Protein AF-A0A7S0CMP5-F1 (afdb_monomer)

Structure (mmCIF, N/CA/C/O backbone):
data_AF-A0A7S0CMP5-F1
#
_entry.id   AF-A0A7S0CMP5-F1
#
loop_
_atom_site.group_PDB
_atom_site.id
_atom_site.type_symbol
_atom_site.label_atom_id
_atom_site.label_alt_id
_atom_site.label_comp_id
_atom_site.label_asym_id
_atom_site.label_entity_id
_atom_site.label_seq_id
_atom_site.pdbx_PDB_ins_code
_atom_site.Cartn_x
_atom_site.Cartn_y
_atom_site.Cartn_z
_atom_site.occupancy
_atom_site.B_iso_or_equiv
_atom_site.auth_seq_id
_atom_site.auth_comp_id
_atom_site.auth_asym_id
_atom_site.auth_atom_id
_atom_site.pdbx_PDB_model_num
ATOM 1 N N . GLU A 1 1 ? 18.657 -13.294 -3.078 1.00 51.44 1 GLU A N 1
ATOM 2 C CA . GLU A 1 1 ? 17.207 -13.566 -3.173 1.00 51.44 1 GLU A CA 1
ATOM 3 C C . GLU A 1 1 ? 17.002 -14.540 -4.324 1.00 51.44 1 GLU A C 1
ATOM 5 O O . GLU A 1 1 ? 17.867 -14.548 -5.199 1.00 51.44 1 GLU A O 1
ATOM 10 N N . PRO A 1 2 ? 15.978 -15.412 -4.309 1.00 57.22 2 PRO A N 1
ATOM 11 C CA . PRO A 1 2 ? 15.644 -16.194 -5.495 1.00 57.22 2 PRO A CA 1
ATOM 12 C C . PRO A 1 2 ? 15.237 -15.247 -6.630 1.00 57.22 2 PRO A C 1
ATOM 14 O O . PRO A 1 2 ? 14.663 -14.190 -6.378 1.00 57.22 2 PRO A O 1
ATOM 17 N N . TYR A 1 3 ? 15.568 -15.608 -7.867 1.00 67.62 3 TYR A N 1
ATOM 18 C CA . TYR A 1 3 ? 15.175 -14.828 -9.036 1.00 67.62 3 TYR A CA 1
ATOM 19 C C . TYR A 1 3 ? 13.647 -14.811 -9.164 1.00 67.62 3 TYR A C 1
ATOM 21 O O . TYR A 1 3 ? 13.012 -15.865 -9.121 1.00 67.62 3 TYR A O 1
ATOM 29 N N . ILE A 1 4 ? 13.074 -13.615 -9.303 1.00 69.69 4 ILE A N 1
ATOM 30 C CA . ILE A 1 4 ? 11.649 -13.411 -9.552 1.00 69.69 4 ILE A CA 1
ATOM 31 C C . ILE A 1 4 ? 11.508 -12.996 -11.015 1.00 69.69 4 ILE A C 1
ATOM 33 O O . ILE A 1 4 ? 11.936 -11.904 -11.393 1.00 69.69 4 ILE A O 1
ATOM 37 N N . ASP A 1 5 ? 10.922 -13.871 -11.829 1.00 7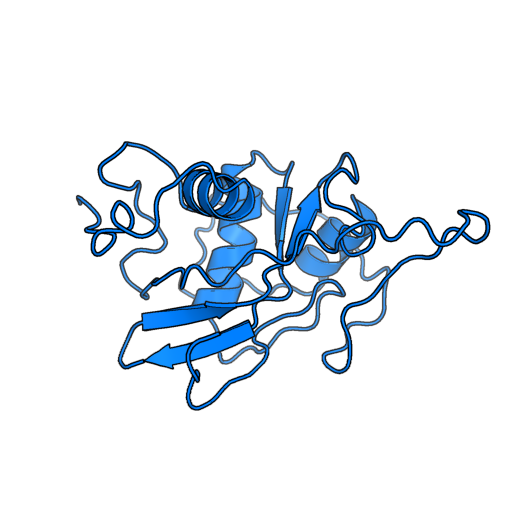1.94 5 ASP A N 1
ATOM 38 C CA . ASP A 1 5 ? 10.629 -13.553 -13.224 1.00 71.94 5 ASP A CA 1
ATOM 39 C C . ASP A 1 5 ? 9.552 -12.457 -13.321 1.00 71.94 5 ASP A C 1
ATOM 41 O O . ASP A 1 5 ? 8.624 -12.390 -12.507 1.00 71.94 5 ASP A O 1
ATOM 45 N N . GLY A 1 6 ? 9.699 -11.561 -14.299 1.00 78.44 6 GLY A N 1
ATOM 46 C CA . GLY A 1 6 ? 8.776 -10.441 -14.504 1.00 78.44 6 GLY A CA 1
ATOM 47 C C . GLY A 1 6 ? 8.720 -9.427 -13.351 1.00 78.44 6 GLY A C 1
ATOM 48 O O . GLY A 1 6 ? 7.661 -8.835 -13.122 1.00 78.44 6 GLY A O 1
ATOM 49 N N . PHE A 1 7 ? 9.827 -9.233 -12.621 1.00 84.06 7 PHE A N 1
ATOM 50 C CA . PHE A 1 7 ? 9.897 -8.285 -11.505 1.00 84.06 7 PHE A CA 1
ATOM 51 C C . PHE A 1 7 ? 9.463 -6.874 -11.924 1.00 84.06 7 PHE A C 1
ATOM 53 O O . PHE A 1 7 ? 10.038 -6.266 -12.829 1.00 84.06 7 PHE A O 1
ATOM 60 N N . ARG A 1 8 ? 8.464 -6.328 -11.231 1.00 88.00 8 ARG A N 1
ATOM 61 C CA . ARG A 1 8 ? 7.929 -4.986 -11.460 1.00 88.00 8 ARG A CA 1
ATOM 62 C C . ARG A 1 8 ? 7.354 -4.387 -10.183 1.00 88.00 8 ARG A C 1
ATOM 64 O O . ARG A 1 8 ? 6.998 -5.095 -9.246 1.00 88.00 8 ARG A O 1
ATOM 71 N N . LYS A 1 9 ? 7.220 -3.064 -10.175 1.00 89.31 9 LYS A N 1
ATOM 72 C CA . LYS A 1 9 ? 6.612 -2.301 -9.084 1.00 89.31 9 LYS A CA 1
ATOM 73 C C . LYS A 1 9 ? 5.126 -2.076 -9.360 1.00 89.31 9 LYS A C 1
ATOM 75 O O . LYS A 1 9 ? 4.767 -1.572 -10.419 1.00 89.31 9 LYS A O 1
ATOM 80 N N . PHE A 1 10 ? 4.273 -2.461 -8.419 1.00 90.81 10 PHE A N 1
ATOM 81 C CA . PHE A 1 10 ? 2.813 -2.372 -8.519 1.00 90.81 10 PHE A CA 1
ATOM 82 C C . PHE A 1 10 ? 2.274 -1.075 -7.912 1.00 90.81 10 PHE A C 1
ATOM 84 O O . PHE A 1 10 ? 1.319 -0.485 -8.411 1.00 90.81 10 PHE A O 1
ATOM 91 N N . ASN A 1 11 ? 2.882 -0.604 -6.829 1.00 93.69 11 ASN A N 1
ATOM 92 C CA . ASN A 1 11 ? 2.650 0.733 -6.299 1.00 93.69 11 ASN A CA 1
ATOM 93 C C . ASN A 1 11 ? 3.908 1.260 -5.610 1.00 93.69 11 ASN A C 1
ATOM 95 O O . ASN A 1 11 ? 4.881 0.524 -5.452 1.00 93.69 11 ASN A O 1
ATOM 99 N N . SER A 1 12 ? 3.915 2.539 -5.240 1.00 93.25 12 SER A N 1
ATOM 100 C CA . SER A 1 12 ? 5.035 3.147 -4.520 1.00 93.25 12 SER A CA 1
ATOM 101 C C . SER A 1 12 ? 4.643 3.712 -3.161 1.00 93.25 12 SER A C 1
ATOM 103 O O . SER A 1 12 ? 3.476 4.023 -2.907 1.00 93.25 12 SER A O 1
ATOM 105 N N . ASN A 1 13 ? 5.637 3.909 -2.297 1.00 90.62 13 ASN A N 1
ATOM 106 C CA . ASN A 1 13 ? 5.461 4.624 -1.032 1.00 90.62 13 ASN A CA 1
ATOM 107 C C . ASN A 1 13 ? 5.186 6.135 -1.200 1.00 90.62 13 ASN A C 1
ATOM 109 O O . ASN A 1 13 ? 4.796 6.794 -0.242 1.00 90.62 13 ASN A O 1
ATOM 113 N N . SER A 1 14 ? 5.325 6.680 -2.415 1.00 91.06 14 SER A N 1
ATOM 114 C CA . SER A 1 14 ? 4.873 8.029 -2.787 1.00 91.06 14 SER A CA 1
ATOM 115 C C . SER A 1 14 ? 3.492 8.050 -3.444 1.00 91.06 14 SER A C 1
ATOM 117 O O . SER A 1 14 ? 3.054 9.105 -3.886 1.00 91.06 14 SER A O 1
ATOM 119 N N . GLY A 1 15 ? 2.776 6.924 -3.506 1.00 92.31 15 GLY A N 1
ATOM 120 C CA . GLY A 1 15 ? 1.406 6.867 -4.025 1.00 92.31 15 GLY A CA 1
ATOM 121 C C . GLY A 1 15 ? 1.293 6.666 -5.538 1.00 92.31 15 GLY A C 1
ATOM 122 O O . GLY A 1 15 ? 0.227 6.917 -6.095 1.00 92.31 15 GLY A O 1
ATOM 123 N N . ALA A 1 16 ? 2.356 6.237 -6.230 1.00 93.94 16 ALA A N 1
ATOM 124 C CA . ALA A 1 16 ? 2.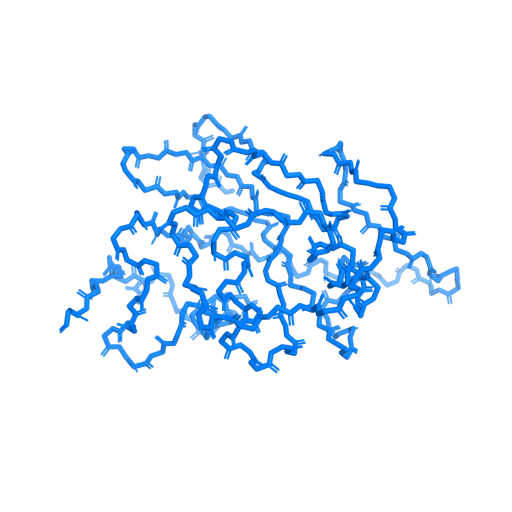233 5.815 -7.627 1.00 93.94 16 ALA A CA 1
ATOM 125 C C . ALA A 1 16 ? 1.461 4.495 -7.691 1.00 93.94 16 ALA A C 1
ATOM 127 O O . ALA A 1 16 ? 1.674 3.618 -6.854 1.00 93.94 16 ALA A O 1
ATOM 128 N N . VAL A 1 17 ? 0.570 4.362 -8.671 1.00 93.88 17 VAL A N 1
ATOM 129 C CA . VAL A 1 17 ? -0.382 3.250 -8.768 1.00 93.88 17 VAL A CA 1
ATOM 130 C C . VAL A 1 17 ? -0.324 2.647 -10.162 1.00 93.88 17 VAL A C 1
ATOM 132 O O . VAL A 1 17 ? -0.510 3.348 -11.155 1.00 93.88 17 VAL A O 1
ATOM 135 N N . ASP A 1 18 ? -0.098 1.338 -10.239 1.00 91.62 18 ASP A N 1
ATOM 136 C CA . ASP A 1 18 ? -0.387 0.562 -11.438 1.00 91.62 18 ASP A CA 1
ATOM 137 C C . ASP A 1 18 ? -1.825 0.047 -11.346 1.00 91.62 18 ASP A C 1
ATOM 139 O O . ASP A 1 18 ? -2.143 -0.843 -10.549 1.00 91.62 18 ASP A O 1
ATOM 143 N N . LEU A 1 19 ? -2.691 0.618 -12.184 1.00 87.56 19 LEU A N 1
ATOM 144 C CA . LEU A 1 19 ? -4.117 0.301 -12.232 1.00 87.56 19 LEU A CA 1
ATOM 145 C C . LEU A 1 19 ? -4.392 -1.136 -12.697 1.00 87.56 19 LEU A C 1
ATOM 147 O O . LEU A 1 19 ? -5.464 -1.669 -12.420 1.00 87.56 19 LEU A O 1
ATOM 151 N N . THR A 1 20 ? -3.434 -1.787 -13.365 1.00 87.69 20 THR A N 1
ATOM 152 C CA . THR A 1 20 ? -3.568 -3.189 -13.787 1.00 87.69 20 THR A CA 1
ATOM 153 C C . THR A 1 20 ? -3.289 -4.170 -12.646 1.00 87.69 20 THR A C 1
ATOM 155 O O . THR A 1 20 ? -3.794 -5.293 -12.649 1.00 87.69 20 THR A O 1
ATOM 158 N N . ALA A 1 21 ? -2.539 -3.748 -11.623 1.00 86.62 21 ALA A N 1
ATOM 159 C CA . ALA A 1 21 ? -2.206 -4.551 -10.450 1.00 86.62 21 ALA A CA 1
ATOM 160 C C . ALA A 1 21 ? -3.285 -4.440 -9.359 1.00 86.62 21 ALA A C 1
ATOM 162 O O . ALA A 1 21 ? -3.004 -4.111 -8.206 1.00 86.62 21 ALA A O 1
ATOM 163 N N . THR A 1 22 ? -4.541 -4.708 -9.721 1.00 84.75 22 THR A N 1
ATOM 164 C CA . THR A 1 22 ? -5.720 -4.448 -8.875 1.00 84.75 22 THR A CA 1
ATOM 165 C C . THR A 1 22 ? -5.664 -5.130 -7.506 1.00 84.75 22 THR A C 1
ATOM 167 O O . THR A 1 22 ? -6.011 -4.521 -6.495 1.00 84.75 22 THR A O 1
ATOM 170 N N . VAL A 1 23 ? -5.156 -6.364 -7.455 1.00 80.69 23 VAL A N 1
ATOM 171 C CA . VAL A 1 23 ? -4.992 -7.126 -6.208 1.00 80.69 23 VAL A CA 1
ATOM 172 C C . VAL A 1 23 ? -3.942 -6.484 -5.294 1.00 80.69 23 VAL A C 1
ATOM 174 O O . VAL A 1 23 ? -4.161 -6.379 -4.092 1.00 80.69 23 VAL A O 1
ATOM 177 N N . ALA A 1 24 ? -2.837 -5.979 -5.852 1.00 84.12 24 ALA A N 1
ATOM 178 C CA . ALA A 1 24 ? -1.818 -5.269 -5.080 1.00 84.12 24 ALA A CA 1
ATOM 179 C C . ALA A 1 24 ? -2.369 -3.953 -4.500 1.00 84.12 24 ALA A C 1
ATOM 181 O O . ALA A 1 24 ? -2.10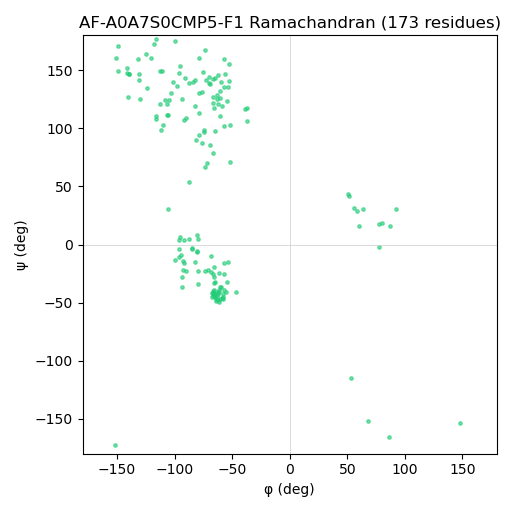7 -3.631 -3.342 1.00 84.12 24 ALA A O 1
ATOM 182 N N . GLN A 1 25 ? -3.200 -3.222 -5.256 1.00 90.62 25 GLN A N 1
ATOM 183 C CA . GLN A 1 25 ? -3.841 -2.006 -4.736 1.00 90.62 25 GLN A CA 1
ATOM 184 C C . GLN A 1 25 ? -4.814 -2.310 -3.598 1.00 90.62 25 GLN A C 1
ATOM 186 O O . GLN A 1 25 ? -4.817 -1.616 -2.582 1.00 90.62 25 GLN A O 1
ATOM 191 N N . ALA A 1 26 ? -5.616 -3.364 -3.744 1.00 86.31 26 ALA A N 1
ATOM 192 C CA . ALA A 1 26 ? -6.517 -3.795 -2.686 1.00 86.31 26 ALA A CA 1
ATOM 193 C C . ALA A 1 26 ? -5.759 -4.302 -1.450 1.00 86.31 26 ALA A C 1
ATOM 195 O O . ALA A 1 26 ? -6.218 -4.061 -0.341 1.00 86.31 26 ALA A O 1
ATOM 196 N N . LEU A 1 27 ? -4.587 -4.930 -1.606 1.00 85.19 27 LEU A N 1
ATOM 197 C CA . LEU A 1 27 ? -3.762 -5.403 -0.487 1.00 85.19 27 LEU A CA 1
ATOM 198 C C . LEU A 1 27 ? -3.273 -4.220 0.358 1.00 85.19 27 LEU A C 1
ATOM 200 O O . LEU A 1 27 ? -3.415 -4.217 1.583 1.00 85.19 27 LEU A O 1
ATOM 204 N N . SER A 1 28 ? -2.758 -3.182 -0.299 1.00 90.06 28 SER A N 1
ATOM 205 C CA . SER A 1 28 ? -2.389 -1.932 0.361 1.00 90.06 28 SER A CA 1
ATOM 206 C C . SER A 1 28 ? -3.582 -1.289 1.082 1.00 90.06 28 SER A C 1
ATOM 208 O O . SER A 1 28 ? -3.468 -0.948 2.261 1.00 90.06 28 SER A O 1
ATOM 210 N N . HIS A 1 29 ? -4.754 -1.194 0.441 1.00 91.00 29 HIS A N 1
ATOM 211 C CA . HIS A 1 29 ? -5.957 -0.625 1.069 1.00 91.00 29 HIS A CA 1
ATOM 212 C C . HIS A 1 29 ? -6.458 -1.468 2.254 1.00 91.00 29 HIS A C 1
ATOM 214 O O . HIS A 1 29 ? -6.721 -0.929 3.331 1.00 91.00 29 HIS A O 1
ATOM 220 N N . PHE A 1 30 ? -6.512 -2.791 2.102 1.00 85.25 30 PHE A N 1
ATOM 221 C CA . PHE A 1 30 ? -6.894 -3.710 3.169 1.00 85.25 30 PHE A CA 1
ATOM 222 C C . PHE A 1 30 ? -5.986 -3.560 4.386 1.00 85.25 30 PHE A C 1
ATOM 224 O O . PHE A 1 30 ? -6.481 -3.516 5.506 1.00 85.25 30 PHE A O 1
ATOM 231 N N . SER A 1 31 ? -4.671 -3.426 4.189 1.00 84.75 31 SER A N 1
ATOM 232 C CA . SER A 1 31 ? -3.731 -3.250 5.302 1.00 84.75 31 SER A CA 1
ATOM 233 C C . SER A 1 31 ? -4.017 -1.987 6.128 1.00 84.75 31 SER A C 1
ATOM 235 O O . SER A 1 31 ? -3.952 -2.023 7.358 1.00 84.75 31 SER A O 1
ATOM 237 N N . TYR A 1 32 ? -4.445 -0.903 5.472 1.00 91.12 32 TYR A N 1
ATOM 238 C CA . TYR A 1 32 ? -4.909 0.307 6.146 1.00 91.12 32 TYR A CA 1
ATOM 239 C C . TYR A 1 32 ? -6.187 0.065 6.941 1.00 91.12 32 TYR A C 1
ATOM 241 O O . TYR A 1 32 ? -6.283 0.472 8.093 1.00 91.12 32 TYR A O 1
ATOM 249 N N . HIS A 1 33 ? -7.158 -0.645 6.374 1.00 87.12 33 HIS A N 1
ATOM 250 C CA . HIS A 1 33 ? -8.371 -0.997 7.104 1.00 87.12 33 HIS A CA 1
ATOM 251 C C . HIS A 1 33 ? -8.096 -1.925 8.299 1.00 87.12 33 HIS A C 1
ATOM 253 O O . HIS A 1 33 ? -8.539 -1.638 9.410 1.00 87.12 33 HIS A O 1
ATOM 259 N N . ALA A 1 34 ? -7.327 -2.995 8.093 1.00 79.62 34 ALA A N 1
ATOM 260 C CA . ALA A 1 34 ? -7.020 -4.013 9.094 1.00 79.62 34 ALA A CA 1
ATOM 261 C C . ALA A 1 34 ? -6.173 -3.476 10.259 1.00 79.62 34 ALA A C 1
ATOM 263 O O . ALA A 1 34 ? -6.287 -3.976 11.376 1.00 79.62 34 ALA A O 1
ATOM 264 N N . SER A 1 35 ? -5.356 -2.442 10.024 1.00 80.19 35 SER A N 1
ATOM 265 C CA . SER A 1 35 ? -4.612 -1.731 11.075 1.00 80.19 35 SER A CA 1
ATOM 266 C C . SER A 1 35 ? -5.456 -0.718 11.850 1.00 80.19 35 SER A C 1
ATOM 268 O O . SER A 1 35 ? -4.904 0.046 12.643 1.00 80.19 35 SER A O 1
ATOM 270 N N . ASP A 1 36 ? -6.760 -0.632 11.585 1.00 87.38 36 ASP A N 1
ATOM 271 C CA . ASP A 1 36 ? -7.622 0.450 12.064 1.00 87.38 36 ASP A CA 1
ATOM 272 C C . ASP A 1 36 ? -7.151 1.851 11.607 1.00 87.38 36 ASP A C 1
ATOM 274 O O . ASP A 1 36 ? -7.362 2.878 12.253 1.00 87.38 36 ASP A O 1
ATOM 278 N N . GLY A 1 37 ? -6.495 1.907 10.450 1.00 90.12 37 GLY A N 1
ATOM 279 C CA . GLY A 1 37 ? -5.947 3.115 9.850 1.00 90.12 37 GLY A CA 1
ATOM 280 C C . GLY A 1 37 ? -4.603 3.552 10.430 1.00 90.12 37 GLY A C 1
ATOM 281 O O . GLY A 1 37 ? -4.249 4.726 10.312 1.00 90.12 37 GLY A O 1
ATOM 282 N N . ASN A 1 38 ? -3.871 2.668 11.110 1.00 90.50 38 ASN A N 1
ATOM 283 C CA . ASN A 1 38 ? -2.586 2.995 11.737 1.00 90.50 38 ASN A CA 1
ATOM 284 C C . ASN A 1 38 ? -1.368 2.698 10.855 1.00 90.50 38 ASN A C 1
ATOM 286 O O . ASN A 1 38 ? -0.338 3.359 11.008 1.00 90.50 38 ASN A O 1
ATOM 290 N N . GLU A 1 39 ? -1.475 1.724 9.955 1.00 89.50 39 GLU A N 1
ATOM 291 C CA . GLU A 1 39 ? -0.373 1.197 9.146 1.00 89.50 39 GLU A CA 1
ATOM 292 C C . GLU A 1 39 ? -0.844 0.887 7.719 1.00 89.50 39 GLU A C 1
ATOM 294 O O . GLU A 1 39 ? -1.996 0.515 7.518 1.00 89.50 39 GLU A O 1
ATOM 299 N N . LEU A 1 40 ? 0.032 1.048 6.726 1.00 89.81 40 LEU A N 1
ATOM 300 C CA . LEU A 1 40 ? -0.269 0.819 5.311 1.00 89.81 40 LEU A CA 1
ATOM 301 C C . LEU A 1 40 ? 0.920 0.147 4.614 1.00 89.81 40 LEU A C 1
ATOM 303 O O . LEU A 1 40 ? 2.037 0.661 4.657 1.00 89.81 40 LEU A O 1
ATOM 307 N N . LEU A 1 41 ? 0.675 -0.978 3.944 1.00 89.56 41 LEU A N 1
ATOM 308 C CA . LEU A 1 41 ? 1.638 -1.643 3.066 1.00 89.56 41 LEU A CA 1
ATOM 309 C C . LEU A 1 41 ? 1.685 -0.934 1.714 1.00 89.56 41 LEU A C 1
ATOM 311 O O . LEU A 1 41 ? 0.651 -0.718 1.090 1.00 89.56 41 LEU A O 1
ATOM 315 N N . CYS A 1 42 ? 2.872 -0.603 1.229 1.00 90.50 42 CYS A N 1
ATOM 316 C CA . CYS A 1 42 ? 3.089 0.051 -0.059 1.00 90.50 42 CYS A CA 1
ATOM 317 C C . CYS A 1 42 ? 4.462 -0.331 -0.615 1.00 90.50 42 CYS A C 1
ATOM 319 O O . CYS A 1 42 ? 5.136 -1.211 -0.077 1.00 90.50 42 CYS A O 1
ATOM 321 N N . ASP A 1 43 ? 4.866 0.317 -1.708 1.00 89.19 43 ASP A N 1
ATOM 322 C CA . ASP A 1 43 ? 6.081 -0.055 -2.437 1.00 89.19 43 ASP A CA 1
ATOM 323 C C . ASP A 1 43 ? 6.049 -1.531 -2.861 1.00 89.19 43 ASP A C 1
ATOM 325 O O . ASP A 1 43 ? 7.075 -2.200 -2.928 1.00 89.19 43 ASP A O 1
ATOM 329 N N . LEU A 1 44 ? 4.843 -2.052 -3.129 1.00 87.50 44 LEU A N 1
ATOM 330 C CA . LEU A 1 44 ? 4.652 -3.450 -3.477 1.00 87.50 44 LEU A CA 1
ATOM 331 C C . LEU A 1 44 ? 5.333 -3.709 -4.816 1.00 87.50 44 LEU A C 1
ATOM 333 O O . LEU A 1 44 ? 4.943 -3.139 -5.837 1.00 87.50 44 LEU A O 1
ATOM 337 N N . GLN A 1 45 ? 6.336 -4.578 -4.811 1.00 85.31 45 GLN A N 1
ATOM 338 C CA . GLN A 1 45 ? 7.127 -4.932 -5.982 1.00 85.31 45 GLN A CA 1
ATOM 339 C C . GLN A 1 45 ? 7.460 -6.417 -5.977 1.00 85.31 45 GLN A C 1
ATOM 341 O O . GLN A 1 45 ? 7.502 -7.052 -4.926 1.00 85.31 45 GLN A O 1
ATOM 346 N N . GLY A 1 46 ? 7.635 -6.991 -7.159 1.00 84.38 46 GLY A N 1
ATOM 347 C CA . GLY A 1 46 ? 7.846 -8.420 -7.321 1.00 84.38 46 GLY A CA 1
ATOM 348 C C . GLY A 1 46 ? 7.272 -8.939 -8.631 1.00 84.38 46 GLY A C 1
ATOM 349 O O . GLY A 1 46 ? 7.164 -8.195 -9.601 1.00 84.38 46 GLY A O 1
ATOM 350 N N . GLY A 1 47 ? 6.911 -10.216 -8.672 1.00 78.56 47 GLY A N 1
ATOM 351 C CA . GLY A 1 47 ? 6.485 -10.910 -9.888 1.00 78.56 47 GLY A CA 1
ATOM 352 C C . GLY A 1 47 ? 5.117 -11.553 -9.730 1.00 78.56 47 GLY A C 1
ATOM 353 O O . GLY A 1 47 ? 4.622 -11.734 -8.617 1.00 78.56 47 GLY A O 1
ATOM 354 N N . ARG A 1 48 ? 4.498 -11.911 -10.856 1.00 69.50 48 ARG A N 1
ATOM 355 C CA . ARG A 1 48 ? 3.278 -12.723 -10.871 1.00 69.50 48 ARG A CA 1
ATOM 356 C C . ARG A 1 48 ? 3.643 -14.140 -11.293 1.00 69.50 48 ARG A C 1
ATOM 358 O O . ARG A 1 48 ? 4.202 -14.321 -12.368 1.00 69.50 48 ARG A O 1
ATOM 365 N N . VAL A 1 49 ? 3.293 -15.120 -10.470 1.00 69.00 49 VAL A N 1
ATOM 366 C CA . VAL A 1 49 ? 3.432 -16.547 -10.775 1.00 69.00 49 VAL A CA 1
ATOM 367 C C . VAL A 1 49 ? 2.023 -17.126 -10.812 1.00 69.00 49 VAL A C 1
ATOM 369 O O . VAL A 1 49 ? 1.333 -17.160 -9.794 1.00 69.00 49 VAL A O 1
ATOM 372 N N . ASP A 1 50 ? 1.563 -17.503 -12.004 1.00 70.56 50 ASP A N 1
ATOM 373 C CA . ASP A 1 50 ? 0.181 -17.917 -12.272 1.00 70.56 50 ASP A CA 1
ATOM 374 C C . ASP A 1 50 ? -0.863 -16.879 -11.801 1.00 70.56 50 ASP A C 1
ATOM 376 O O . ASP A 1 50 ? -0.927 -15.766 -12.335 1.00 70.56 50 ASP A O 1
ATOM 380 N N . GLN A 1 51 ? -1.687 -17.244 -10.811 1.00 64.12 51 GLN A N 1
ATOM 381 C CA . GLN A 1 51 ? -2.722 -16.404 -10.188 1.00 64.12 51 GLN A CA 1
ATOM 382 C C . GLN A 1 51 ? -2.253 -15.725 -8.891 1.00 64.12 51 GLN A C 1
ATOM 384 O O . GLN A 1 51 ? -3.039 -15.044 -8.228 1.00 64.12 51 GLN A O 1
ATOM 389 N N . SER A 1 52 ? -0.982 -15.903 -8.532 1.00 63.22 52 SER A N 1
ATOM 390 C CA . SER A 1 52 ? -0.399 -15.429 -7.281 1.00 63.22 52 SER A CA 1
ATOM 391 C C . SER A 1 52 ? 0.625 -14.328 -7.529 1.00 63.22 52 SER A C 1
ATOM 393 O O . SER A 1 52 ? 1.327 -14.307 -8.543 1.00 63.22 52 SER A O 1
ATOM 395 N N . TYR A 1 53 ? 0.749 -13.419 -6.572 1.00 67.94 53 TYR A N 1
ATOM 396 C CA . TYR A 1 53 ? 1.831 -12.440 -6.537 1.00 67.94 53 TYR A CA 1
ATOM 397 C C . TYR A 1 53 ? 2.930 -12.908 -5.599 1.00 67.94 53 TYR A C 1
ATOM 399 O O . TYR A 1 53 ? 2.640 -13.336 -4.494 1.00 67.94 53 TYR A O 1
ATOM 407 N N . VAL A 1 54 ? 4.182 -12.776 -6.018 1.00 72.75 54 VAL A N 1
ATOM 408 C CA . VAL A 1 54 ? 5.361 -12.943 -5.170 1.00 72.75 54 VAL A CA 1
ATOM 409 C C . VAL A 1 54 ? 5.927 -11.555 -4.922 1.00 72.75 54 VAL A C 1
ATOM 411 O O . VAL A 1 54 ? 6.425 -10.935 -5.860 1.00 72.75 54 VAL A O 1
ATOM 414 N N . LEU A 1 55 ? 5.844 -11.062 -3.685 1.00 75.44 55 LEU A N 1
ATOM 415 C CA . LEU A 1 55 ? 6.378 -9.746 -3.320 1.00 75.44 55 LEU A CA 1
ATOM 416 C C . LEU A 1 55 ? 7.780 -9.820 -2.715 1.00 75.44 55 LEU A C 1
ATOM 418 O O . LEU A 1 55 ? 8.105 -10.758 -1.988 1.00 75.44 55 LEU A O 1
ATOM 422 N N . SER A 1 56 ? 8.560 -8.774 -2.968 1.00 70.62 56 SER A N 1
ATOM 423 C CA . SER A 1 56 ? 9.831 -8.453 -2.321 1.00 70.62 56 SER A CA 1
ATOM 424 C C . SER A 1 56 ? 9.831 -6.983 -1.898 1.00 70.62 56 SER A C 1
ATOM 426 O O . SER A 1 56 ? 9.061 -6.188 -2.435 1.00 70.62 56 SER A O 1
ATOM 428 N N . ASP A 1 57 ? 10.697 -6.625 -0.946 1.00 73.44 57 ASP A N 1
ATOM 429 C CA . ASP A 1 57 ? 11.021 -5.231 -0.600 1.00 73.44 57 ASP A CA 1
ATOM 430 C C . ASP A 1 57 ? 9.793 -4.332 -0.327 1.00 73.44 57 ASP A C 1
ATOM 432 O O . ASP A 1 57 ? 9.734 -3.180 -0.760 1.00 73.44 57 ASP A O 1
ATOM 436 N N . VAL A 1 58 ? 8.800 -4.875 0.386 1.00 77.56 58 VAL A N 1
ATOM 437 C CA . VAL A 1 58 ? 7.580 -4.157 0.790 1.00 77.56 58 VAL A CA 1
ATOM 438 C C . VAL A 1 58 ? 7.909 -3.099 1.843 1.00 77.56 58 VAL A C 1
ATOM 440 O O . VAL A 1 58 ? 8.643 -3.362 2.796 1.00 77.56 58 VAL A O 1
ATOM 443 N N . VAL A 1 59 ? 7.303 -1.919 1.722 1.00 84.62 59 VAL A N 1
ATOM 444 C CA . VAL A 1 59 ? 7.406 -0.838 2.709 1.00 84.62 59 VAL A CA 1
ATOM 445 C C . VAL A 1 59 ? 6.153 -0.790 3.575 1.00 84.62 59 VAL A C 1
ATOM 447 O O . VAL A 1 59 ? 5.029 -0.907 3.087 1.00 84.62 59 VAL A O 1
ATOM 450 N N . ILE A 1 60 ? 6.351 -0.545 4.870 1.00 84.81 60 ILE A N 1
ATOM 451 C CA . ILE A 1 60 ? 5.272 -0.253 5.814 1.00 84.81 60 ILE A CA 1
ATOM 452 C C . ILE A 1 60 ? 5.320 1.233 6.161 1.00 84.81 60 ILE A C 1
ATOM 454 O O . ILE A 1 60 ? 6.317 1.719 6.690 1.00 84.81 60 ILE A O 1
ATOM 458 N N . MET A 1 61 ? 4.237 1.951 5.881 1.00 88.69 61 MET A N 1
ATOM 459 C CA . MET A 1 61 ? 4.007 3.286 6.425 1.00 88.69 61 MET A CA 1
ATOM 460 C C . MET A 1 61 ? 3.226 3.177 7.728 1.00 88.69 61 MET A C 1
ATOM 462 O O . MET A 1 61 ? 2.334 2.339 7.848 1.00 88.69 61 MET A O 1
ATOM 466 N N . SER A 1 62 ? 3.527 4.028 8.702 1.00 90.12 62 SER A N 1
ATOM 467 C CA . SER A 1 62 ? 2.830 4.045 9.986 1.00 90.12 62 SER A CA 1
ATOM 468 C C . SER A 1 62 ? 2.584 5.461 10.474 1.00 90.12 62 SER A C 1
ATOM 470 O O . SER A 1 62 ? 3.426 6.337 10.313 1.00 90.12 62 SER A O 1
ATOM 472 N N . LYS A 1 63 ? 1.468 5.699 11.170 1.00 91.44 63 LYS A N 1
ATOM 473 C CA . LYS A 1 63 ? 1.219 7.012 11.796 1.00 91.44 63 LYS A CA 1
ATOM 474 C C . LYS A 1 63 ? 2.363 7.456 12.720 1.00 91.44 63 LYS A C 1
ATOM 476 O O . LYS A 1 63 ? 2.641 8.644 12.818 1.00 91.44 63 LYS A O 1
ATOM 481 N N . SER A 1 64 ? 3.034 6.499 13.363 1.00 87.94 64 SER A N 1
ATOM 482 C CA . SER A 1 64 ? 4.155 6.715 14.286 1.00 87.94 64 SER A CA 1
ATOM 483 C C . SER A 1 64 ? 5.530 6.849 13.620 1.00 87.94 64 SER A C 1
ATOM 485 O O . SER A 1 64 ? 6.510 7.028 14.334 1.00 87.94 64 SER A O 1
ATOM 487 N N . LYS A 1 65 ? 5.632 6.712 12.290 1.00 87.06 65 LYS A N 1
ATOM 488 C CA . LYS A 1 65 ? 6.896 6.743 11.534 1.00 87.06 65 LYS A CA 1
ATOM 489 C C . LYS A 1 65 ? 7.985 5.801 12.092 1.00 87.06 65 LYS A C 1
ATOM 491 O O . LYS A 1 65 ? 9.143 6.184 12.247 1.00 87.06 65 LYS A O 1
ATOM 496 N N . LYS A 1 66 ? 7.603 4.572 12.461 1.00 85.38 66 LYS A N 1
ATOM 497 C CA . LYS A 1 66 ? 8.466 3.629 13.204 1.00 85.38 66 LYS A CA 1
ATOM 498 C C . LYS A 1 66 ? 9.212 2.615 12.328 1.00 85.38 66 LYS A C 1
ATOM 500 O O . LYS A 1 66 ? 10.010 1.853 12.864 1.00 85.38 66 LYS A O 1
ATOM 505 N N . TYR A 1 67 ? 8.983 2.595 11.011 1.00 80.06 67 TYR A N 1
ATOM 506 C CA . TYR A 1 67 ? 9.555 1.587 10.103 1.00 80.06 67 TYR A CA 1
ATOM 507 C C . TYR A 1 67 ? 10.701 2.113 9.211 1.00 80.06 67 TYR A C 1
ATOM 509 O O . TYR A 1 67 ? 10.933 1.612 8.113 1.00 80.06 67 TYR A O 1
ATOM 517 N N . GLY A 1 68 ? 11.465 3.0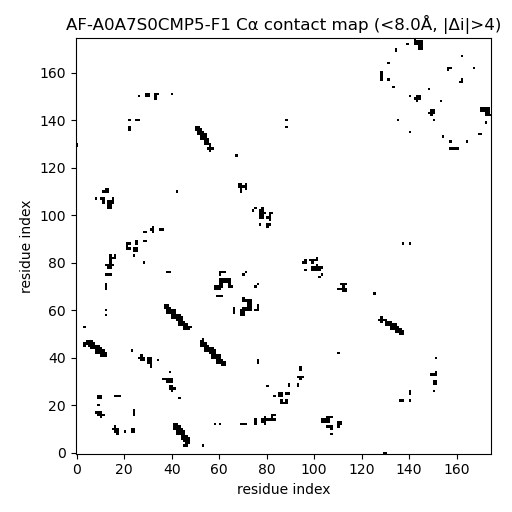98 9.698 1.00 81.62 68 GLY A N 1
ATOM 518 C CA . GLY A 1 68 ? 12.660 3.623 9.024 1.00 81.62 68 GLY A CA 1
ATOM 519 C C . GLY A 1 68 ? 12.374 4.733 8.006 1.00 81.62 68 GLY A C 1
ATOM 520 O O . GLY A 1 68 ? 11.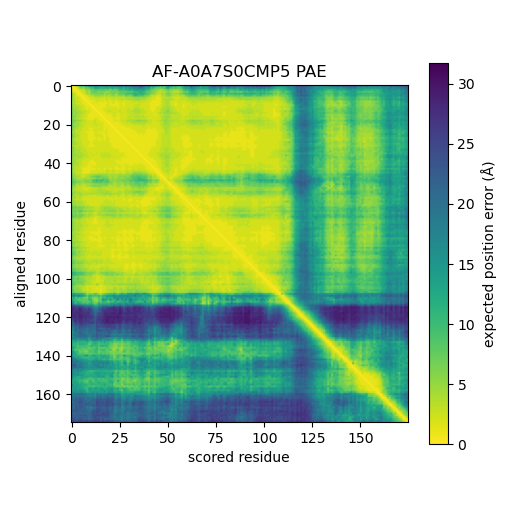303 5.326 7.994 1.00 81.62 68 GLY A O 1
ATOM 521 N N . ASN A 1 69 ? 13.352 5.050 7.153 1.00 85.06 69 ASN A N 1
ATOM 522 C CA . ASN A 1 69 ? 13.302 6.254 6.303 1.00 85.06 69 ASN A CA 1
ATOM 523 C C . ASN A 1 69 ? 12.270 6.181 5.164 1.00 85.06 69 ASN A C 1
ATOM 525 O O . ASN A 1 69 ? 11.860 7.216 4.641 1.00 85.06 69 ASN A O 1
ATOM 529 N N . THR A 1 70 ? 11.869 4.971 4.775 1.00 84.81 70 THR A N 1
ATOM 530 C CA . THR A 1 70 ? 10.853 4.718 3.742 1.00 84.81 70 THR A CA 1
ATOM 531 C C . THR A 1 70 ? 9.430 4.817 4.294 1.00 84.81 70 THR A C 1
ATOM 533 O O . THR A 1 70 ? 8.481 4.938 3.517 1.00 84.81 70 THR A O 1
ATOM 536 N N . ASP A 1 71 ? 9.279 4.800 5.623 1.00 88.88 71 ASP A N 1
ATOM 537 C CA . ASP A 1 71 ? 8.044 5.135 6.320 1.00 88.88 71 ASP A CA 1
ATOM 538 C C . ASP A 1 71 ? 7.854 6.656 6.275 1.00 88.88 71 ASP A C 1
ATOM 540 O O . ASP A 1 71 ? 8.451 7.419 7.038 1.00 88.88 71 ASP A O 1
ATOM 544 N N . LEU A 1 72 ? 7.030 7.117 5.336 1.00 92.25 72 LEU A N 1
ATOM 545 C CA . LEU A 1 72 ? 6.728 8.539 5.160 1.00 92.25 72 LEU A CA 1
ATOM 546 C C . LEU A 1 72 ? 5.679 9.054 6.156 1.00 92.25 72 LEU A C 1
ATOM 548 O O . LEU A 1 72 ? 5.221 10.195 6.052 1.00 92.25 72 LEU A O 1
ATOM 552 N N . GLY A 1 73 ? 5.302 8.231 7.133 1.00 93.69 73 GLY A N 1
ATOM 553 C CA . GLY A 1 73 ? 4.386 8.607 8.186 1.00 93.69 73 GLY A CA 1
ATOM 554 C C . GLY A 1 73 ? 2.965 8.851 7.686 1.00 93.69 73 GLY A C 1
ATOM 555 O O . GLY A 1 73 ? 2.519 8.334 6.659 1.00 93.69 73 GLY A O 1
ATOM 556 N N . VAL A 1 74 ? 2.265 9.722 8.410 1.00 95.81 74 VAL A N 1
ATOM 557 C CA . VAL A 1 74 ? 0.920 10.189 8.056 1.00 95.81 74 VAL A CA 1
ATOM 558 C C . VAL A 1 74 ? 0.871 10.791 6.650 1.00 95.81 74 VAL A C 1
ATOM 560 O O . VAL A 1 74 ? -0.055 10.494 5.902 1.00 95.81 74 VAL A O 1
ATOM 563 N N . THR A 1 75 ? 1.885 11.576 6.271 1.00 95.19 75 THR A N 1
ATOM 564 C CA . THR A 1 75 ? 1.975 12.210 4.950 1.00 95.19 75 THR A CA 1
ATOM 565 C C . THR A 1 75 ? 1.938 11.176 3.831 1.00 95.19 75 THR A C 1
ATOM 567 O O . THR A 1 75 ? 1.211 11.350 2.858 1.00 95.19 75 THR A O 1
ATOM 570 N N . GLY A 1 76 ? 2.691 10.082 3.969 1.00 95.00 76 GLY A N 1
ATOM 571 C CA . GLY A 1 76 ? 2.686 9.004 2.983 1.00 95.00 76 GLY A CA 1
ATOM 572 C C . GLY A 1 76 ? 1.354 8.264 2.912 1.00 95.00 76 GLY A C 1
ATOM 573 O O . GLY A 1 76 ? 0.861 7.997 1.818 1.00 95.00 76 GLY A O 1
ATOM 574 N N . ILE A 1 77 ? 0.744 7.984 4.067 1.00 96.25 77 ILE A N 1
ATOM 575 C CA . ILE A 1 77 ? -0.567 7.323 4.145 1.00 96.25 77 ILE A CA 1
ATOM 576 C C . ILE A 1 77 ? -1.648 8.177 3.468 1.00 96.25 77 ILE A C 1
ATOM 578 O O . ILE A 1 77 ? -2.386 7.665 2.626 1.00 96.25 77 ILE A O 1
ATOM 582 N N . GLU A 1 78 ? -1.725 9.471 3.797 1.00 96.88 78 GLU A N 1
ATOM 583 C CA . GLU A 1 78 ? -2.666 10.414 3.176 1.00 96.88 78 GLU A CA 1
ATOM 584 C C . GLU A 1 78 ? -2.427 10.481 1.663 1.00 96.88 78 GLU A C 1
ATOM 586 O O . GLU A 1 78 ? -3.366 10.349 0.877 1.00 96.88 78 GLU A O 1
ATOM 591 N N . ASN A 1 79 ? -1.163 10.594 1.243 1.00 96.25 79 ASN A N 1
ATOM 592 C CA . ASN A 1 79 ? -0.826 10.689 -0.169 1.00 96.25 79 ASN A CA 1
ATOM 593 C C . ASN A 1 79 ? -1.223 9.429 -0.947 1.00 96.25 79 ASN A C 1
ATOM 595 O O . ASN A 1 79 ? -1.812 9.537 -2.024 1.00 96.25 79 ASN A O 1
ATOM 599 N N . TRP A 1 80 ? -0.953 8.243 -0.394 1.00 96.31 80 TRP A N 1
ATOM 600 C CA . TRP A 1 80 ? -1.327 6.972 -1.011 1.00 96.31 80 TRP A CA 1
ATOM 601 C C . TRP A 1 80 ? -2.848 6.849 -1.140 1.00 96.31 80 TRP A C 1
ATOM 603 O O . TRP A 1 80 ? -3.344 6.572 -2.231 1.00 96.31 80 TRP A O 1
ATOM 613 N N . LEU A 1 81 ? -3.600 7.147 -0.073 1.00 96.75 81 LEU A N 1
ATOM 614 C CA . LEU A 1 81 ? -5.067 7.098 -0.092 1.00 96.75 81 LEU A CA 1
ATOM 615 C C . LEU A 1 81 ? -5.677 8.138 -1.039 1.00 96.75 81 LEU A C 1
ATOM 617 O O . LEU A 1 81 ? -6.686 7.847 -1.671 1.00 96.75 81 LEU A O 1
ATOM 621 N N . SER A 1 82 ? -5.049 9.307 -1.205 1.00 96.56 82 SER A N 1
ATOM 622 C CA . SER A 1 82 ? -5.491 10.321 -2.176 1.00 96.56 82 SER A CA 1
ATOM 623 C C . SER A 1 82 ? -5.303 9.890 -3.638 1.00 96.56 82 SER A C 1
ATOM 625 O O . SER A 1 82 ? -5.971 10.408 -4.532 1.00 96.56 82 SER A O 1
ATOM 627 N N . CYS A 1 83 ? -4.374 8.964 -3.897 1.00 95.44 83 CYS A N 1
ATOM 628 C CA . CYS A 1 83 ? -4.081 8.447 -5.235 1.00 95.44 83 CYS A CA 1
ATOM 629 C C . CYS A 1 83 ? -4.749 7.094 -5.512 1.00 95.44 83 CYS A C 1
ATOM 631 O O . CYS A 1 83 ? -4.779 6.656 -6.662 1.00 95.44 83 CYS A O 1
ATOM 633 N N . HIS A 1 84 ? -5.270 6.430 -4.482 1.00 95.19 84 HIS A N 1
ATOM 634 C CA . HIS A 1 84 ? -5.911 5.134 -4.607 1.00 95.19 84 HIS A CA 1
ATOM 635 C C . HIS A 1 84 ? -7.314 5.258 -5.209 1.00 95.19 84 HIS A C 1
ATOM 637 O O . HIS A 1 84 ? -8.153 6.023 -4.736 1.00 95.19 84 HIS A O 1
ATOM 643 N N . CYS A 1 85 ? -7.594 4.432 -6.214 1.00 93.25 85 CYS A N 1
ATOM 644 C CA . CYS A 1 85 ? -8.951 4.158 -6.664 1.00 93.25 85 CYS A CA 1
ATOM 645 C C . CYS A 1 85 ? -9.309 2.732 -6.254 1.00 93.25 85 CYS A C 1
ATOM 647 O O . CYS A 1 85 ? -8.593 1.793 -6.618 1.00 93.25 85 CYS A O 1
ATOM 649 N N . CYS A 1 86 ? -10.412 2.578 -5.515 1.00 92.69 86 CYS A N 1
ATOM 650 C CA . CYS A 1 86 ? -10.905 1.263 -5.128 1.00 92.69 86 CYS A CA 1
ATOM 651 C C . CYS A 1 86 ? -11.064 0.375 -6.363 1.00 92.69 86 CYS A C 1
ATOM 653 O O . CYS A 1 86 ? -11.598 0.787 -7.393 1.00 92.69 86 CYS A O 1
ATOM 655 N N . THR A 1 87 ? -10.601 -0.861 -6.235 1.00 87.12 87 THR A N 1
ATOM 656 C CA . THR A 1 87 ? -10.746 -1.886 -7.268 1.00 87.12 87 THR A CA 1
ATOM 657 C C . THR A 1 87 ? -11.912 -2.803 -6.914 1.00 87.12 87 THR A C 1
ATOM 659 O O . THR A 1 87 ? -12.455 -2.728 -5.813 1.00 87.12 87 THR A O 1
ATOM 662 N N . GLN A 1 88 ? -12.257 -3.734 -7.804 1.00 83.56 88 GLN A N 1
ATOM 663 C CA . GLN A 1 88 ? -13.257 -4.780 -7.538 1.00 83.56 88 GLN A CA 1
ATOM 664 C C . GLN A 1 88 ? -12.947 -5.662 -6.309 1.00 83.56 88 GLN A C 1
ATOM 666 O O . GLN A 1 88 ? -13.826 -6.363 -5.813 1.00 83.56 88 GLN A O 1
ATOM 671 N N . PHE A 1 89 ? -11.703 -5.639 -5.816 1.00 81.75 89 PHE A N 1
ATOM 672 C CA . PHE A 1 89 ? -11.279 -6.388 -4.632 1.00 81.75 89 PHE A CA 1
ATOM 673 C C . PHE A 1 89 ? -11.383 -5.581 -3.338 1.00 81.75 89 PHE A C 1
ATOM 675 O O . PHE A 1 89 ? -11.344 -6.172 -2.259 1.00 81.75 89 PHE A O 1
ATOM 682 N N . CYS A 1 90 ? -11.552 -4.260 -3.430 1.00 83.62 90 CYS A N 1
ATOM 683 C CA . CYS A 1 90 ? -11.795 -3.427 -2.263 1.00 83.62 90 CYS A CA 1
ATOM 684 C C . CYS A 1 90 ? -13.215 -3.653 -1.732 1.00 83.62 90 CYS A C 1
ATOM 686 O O . CYS A 1 90 ? -14.162 -3.800 -2.506 1.00 83.62 90 CYS A O 1
ATOM 688 N N . SER A 1 91 ? -13.376 -3.665 -0.407 1.00 83.69 91 SER A N 1
ATOM 689 C CA . SER A 1 91 ? -14.707 -3.624 0.206 1.00 83.69 91 SER A CA 1
ATOM 690 C C . SER A 1 91 ? -15.154 -2.172 0.397 1.00 83.69 91 SER A C 1
ATOM 692 O O . SER A 1 91 ? -14.335 -1.358 0.834 1.00 83.69 91 SER A O 1
ATOM 694 N N . PRO A 1 92 ? -16.429 -1.827 0.145 1.00 87.94 92 PRO A N 1
ATOM 695 C CA . PRO A 1 92 ? -16.960 -0.504 0.480 1.00 87.94 92 PRO A CA 1
ATOM 696 C C . PRO A 1 92 ? -16.901 -0.196 1.986 1.0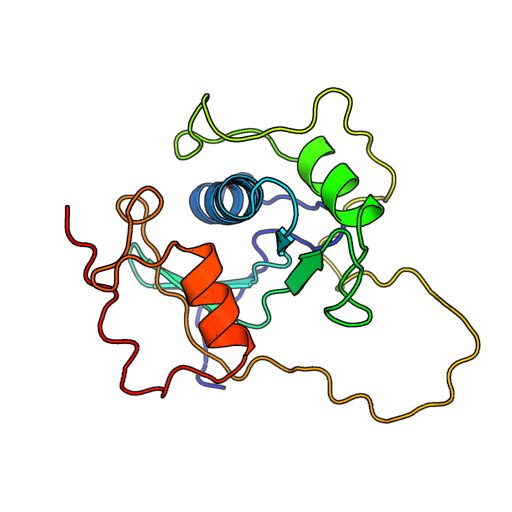0 87.94 92 PRO A C 1
ATOM 698 O O . PRO A 1 92 ? -16.810 0.970 2.355 1.00 87.94 92 PRO A O 1
ATOM 701 N N . ASP A 1 93 ? -16.885 -1.221 2.844 1.00 87.88 93 ASP A N 1
ATOM 702 C CA . ASP A 1 93 ? -16.792 -1.066 4.304 1.00 87.88 93 ASP A CA 1
ATOM 703 C C . ASP A 1 93 ? -15.357 -0.816 4.798 1.00 87.88 93 ASP A C 1
ATOM 705 O O . ASP A 1 93 ? -15.121 -0.580 5.988 1.00 87.88 93 ASP A O 1
ATOM 709 N N . TRP A 1 94 ? -14.361 -0.899 3.908 1.00 90.19 94 TRP A N 1
ATOM 710 C CA . TRP A 1 94 ? -12.980 -0.645 4.292 1.00 90.19 94 TRP A CA 1
ATOM 711 C C . TRP A 1 94 ? -12.755 0.826 4.599 1.00 90.19 94 TRP A C 1
ATOM 713 O O . TRP A 1 94 ? -13.281 1.726 3.945 1.00 90.19 94 TRP A O 1
ATOM 723 N N . LYS A 1 95 ? -11.900 1.073 5.594 1.00 91.50 95 LYS A N 1
ATOM 724 C CA . LYS A 1 95 ? -11.569 2.434 6.009 1.00 91.50 95 LYS A CA 1
ATOM 725 C C . LYS A 1 95 ? -10.946 3.183 4.841 1.00 91.50 95 LYS A C 1
ATOM 727 O O . LYS A 1 95 ? -10.026 2.693 4.190 1.00 91.50 95 LYS A O 1
ATOM 732 N N . THR A 1 96 ? -11.433 4.387 4.611 1.00 93.88 96 THR A N 1
ATOM 733 C CA . THR A 1 96 ? -10.859 5.353 3.678 1.00 93.88 96 THR A CA 1
ATOM 734 C C . THR A 1 96 ? -10.433 6.590 4.455 1.00 93.88 96 THR A C 1
ATOM 736 O O . THR A 1 96 ? -10.705 6.720 5.651 1.00 93.88 96 THR A O 1
ATOM 739 N N . TRP A 1 97 ? -9.752 7.509 3.781 1.00 93.94 97 TRP A N 1
ATOM 740 C CA . TRP A 1 97 ? -9.436 8.813 4.342 1.00 93.94 97 TRP A CA 1
ATOM 741 C C . TRP A 1 97 ? -10.218 9.879 3.585 1.00 93.94 97 TRP A C 1
ATOM 743 O O . TRP A 1 97 ? -9.823 10.322 2.506 1.00 93.94 97 TRP A O 1
ATOM 753 N N . SER A 1 98 ? -11.343 10.299 4.165 1.00 90.81 98 SER A N 1
ATOM 754 C CA . SER A 1 98 ? -12.154 11.380 3.603 1.00 90.81 98 SER A CA 1
ATOM 755 C C . SER A 1 98 ? -11.362 12.689 3.587 1.00 90.81 98 SER A C 1
ATOM 757 O O . SER A 1 98 ? -10.831 13.112 4.614 1.00 90.81 98 SER A O 1
ATOM 759 N N . GLY A 1 99 ? -11.254 13.311 2.413 1.00 91.88 99 GLY A N 1
ATOM 760 C CA . GLY A 1 99 ? -10.483 14.541 2.224 1.00 91.88 99 GLY A CA 1
ATOM 761 C C . GLY A 1 99 ? -8.965 14.350 2.141 1.00 91.88 99 GLY A C 1
ATOM 762 O O . GLY A 1 99 ? -8.240 15.325 2.323 1.00 91.88 99 GLY A O 1
ATOM 763 N N . ALA A 1 100 ? -8.472 13.134 1.879 1.00 93.50 100 ALA A N 1
ATOM 764 C CA . ALA A 1 100 ? -7.047 12.898 1.648 1.00 93.50 100 ALA A CA 1
ATOM 765 C C . ALA A 1 100 ? -6.510 13.748 0.487 1.00 93.50 100 ALA A C 1
ATOM 767 O O . ALA A 1 100 ? -7.128 13.831 -0.578 1.00 93.50 100 ALA A O 1
ATOM 768 N N . ARG A 1 101 ? -5.337 14.359 0.678 1.00 94.38 101 ARG A N 1
ATOM 769 C CA . ARG A 1 101 ? -4.705 15.235 -0.315 1.00 94.38 101 ARG A CA 1
ATOM 770 C C . ARG A 1 101 ? -3.445 14.614 -0.896 1.00 94.38 101 ARG A C 1
ATOM 772 O O . ARG A 1 101 ? -2.694 13.920 -0.215 1.00 94.38 101 ARG A O 1
ATOM 779 N N . ARG A 1 102 ? -3.174 14.964 -2.154 1.00 93.38 102 ARG A N 1
ATOM 780 C CA . ARG A 1 102 ? -1.903 14.661 -2.807 1.00 93.38 102 ARG A CA 1
ATOM 781 C C . ARG A 1 102 ? -0.841 15.661 -2.341 1.00 93.38 102 ARG A C 1
ATOM 783 O O . ARG A 1 102 ? -0.749 16.764 -2.872 1.00 93.38 102 ARG A O 1
ATOM 790 N N . LEU A 1 103 ? -0.086 15.278 -1.317 1.00 91.94 103 LEU A N 1
ATOM 791 C CA . LEU A 1 103 ? 0.981 16.057 -0.682 1.00 91.94 103 LEU A CA 1
ATOM 792 C C . LEU A 1 103 ? 2.366 15.830 -1.309 1.00 91.94 103 LEU A C 1
ATOM 794 O O . LEU A 1 103 ? 3.248 16.671 -1.167 1.00 91.94 103 LEU A O 1
ATOM 798 N N . ILE A 1 104 ? 2.570 14.693 -1.978 1.00 92.56 104 ILE A N 1
ATOM 799 C CA . ILE A 1 104 ? 3.838 14.287 -2.595 1.00 92.56 104 ILE A CA 1
ATOM 800 C C . ILE A 1 104 ? 3.550 13.853 -4.032 1.00 92.56 104 ILE A C 1
ATOM 802 O O . ILE A 1 104 ? 2.541 13.196 -4.294 1.00 92.56 104 ILE A O 1
ATOM 806 N N . GLN A 1 105 ? 4.445 14.184 -4.965 1.00 91.75 105 GLN A N 1
ATOM 807 C CA . GLN A 1 105 ? 4.327 13.731 -6.347 1.00 91.75 105 GLN A CA 1
ATOM 808 C C . GLN A 1 105 ? 4.514 12.201 -6.438 1.00 91.75 105 GLN A C 1
ATOM 810 O O . GLN A 1 105 ? 5.582 11.701 -6.078 1.00 91.75 105 GLN A O 1
ATOM 815 N N . PRO A 1 106 ? 3.524 11.451 -6.957 1.00 91.88 106 PRO A N 1
ATOM 816 C CA . PRO A 1 106 ? 3.642 10.008 -7.143 1.00 91.88 106 PRO A CA 1
ATOM 817 C C . PRO A 1 106 ? 4.686 9.644 -8.202 1.00 91.88 106 PRO A C 1
ATOM 819 O O . PRO A 1 106 ? 4.602 10.116 -9.337 1.00 91.88 106 PRO A O 1
ATOM 822 N N . VAL A 1 107 ? 5.642 8.776 -7.859 1.00 90.50 107 VAL A N 1
ATOM 823 C CA . VAL A 1 107 ? 6.674 8.281 -8.791 1.00 90.50 107 VAL A CA 1
ATOM 824 C C . VAL A 1 107 ? 6.964 6.789 -8.604 1.00 90.50 107 VAL A C 1
ATOM 826 O O . VAL A 1 107 ? 6.919 6.274 -7.487 1.00 90.50 107 VAL A O 1
ATOM 829 N N . PHE A 1 108 ? 7.290 6.097 -9.703 1.00 84.75 108 PHE A N 1
ATOM 830 C CA . PHE A 1 108 ? 7.707 4.684 -9.697 1.00 84.75 108 PHE A CA 1
ATOM 831 C C . PHE A 1 108 ? 9.225 4.482 -9.604 1.00 84.75 108 PHE A C 1
ATOM 833 O O . PHE A 1 108 ? 9.658 3.402 -9.214 1.00 84.75 108 PHE A O 1
ATOM 840 N N . SER A 1 109 ? 10.024 5.489 -9.971 1.00 70.88 109 SER A N 1
ATOM 841 C CA . SER A 1 109 ? 11.460 5.339 -10.246 1.00 70.88 109 SER A CA 1
ATOM 842 C C . SER A 1 109 ? 12.294 4.894 -9.043 1.00 70.88 109 SER A C 1
ATOM 844 O O . SER A 1 109 ? 13.181 4.064 -9.206 1.00 70.88 109 SER A O 1
ATOM 846 N N . SER A 1 110 ? 12.006 5.428 -7.850 1.00 65.81 110 SER A N 1
ATOM 847 C CA . SER A 1 110 ? 12.774 5.166 -6.627 1.00 65.81 110 SER A CA 1
ATOM 848 C C . SER A 1 110 ? 11.876 5.232 -5.393 1.00 65.81 110 SER A C 1
ATOM 850 O O . SER A 1 110 ? 10.905 5.994 -5.368 1.00 65.81 110 SER A O 1
ATOM 852 N N . THR A 1 111 ? 12.198 4.453 -4.357 1.00 66.56 111 THR A N 1
ATOM 853 C CA . THR A 1 111 ? 11.558 4.580 -3.040 1.00 66.56 111 THR A CA 1
ATOM 854 C C . THR A 1 111 ? 11.831 5.978 -2.490 1.00 66.56 111 THR A C 1
ATOM 856 O O . THR A 1 111 ? 12.973 6.432 -2.452 1.00 66.56 111 THR A O 1
ATOM 859 N N . THR A 1 112 ? 10.769 6.691 -2.121 1.00 74.50 112 THR A N 1
ATOM 860 C CA . THR A 1 112 ? 10.855 8.087 -1.678 1.00 74.50 112 THR A CA 1
ATOM 861 C C . THR A 1 112 ? 11.244 8.154 -0.204 1.00 74.50 112 THR A C 1
ATOM 863 O O . THR A 1 112 ? 10.756 7.357 0.596 1.00 74.50 112 THR A O 1
ATOM 866 N N . THR A 1 113 ? 12.077 9.125 0.165 1.00 72.50 113 THR A N 1
ATOM 867 C CA . THR A 1 113 ? 12.391 9.474 1.557 1.00 72.50 113 THR A CA 1
ATOM 868 C C . THR A 1 113 ? 12.082 10.951 1.782 1.00 72.50 113 THR A C 1
ATOM 870 O O . THR A 1 113 ? 12.430 11.790 0.957 1.00 72.50 113 THR A O 1
ATOM 873 N N . LEU A 1 114 ? 11.419 11.284 2.889 1.00 66.00 114 LEU A N 1
ATOM 874 C CA . LEU A 1 114 ? 11.278 12.673 3.340 1.00 66.00 114 LEU A CA 1
ATOM 875 C C . LEU A 1 114 ? 12.441 12.953 4.301 1.00 66.00 114 LEU A C 1
ATOM 877 O O . LEU A 1 114 ? 12.450 12.398 5.403 1.00 66.00 114 LEU A O 1
ATOM 881 N N . ASP A 1 115 ? 13.433 13.731 3.864 1.00 55.28 115 ASP A N 1
ATOM 882 C CA . ASP A 1 115 ? 14.674 13.981 4.608 1.00 55.28 115 ASP A CA 1
ATOM 883 C C . ASP A 1 115 ? 14.445 14.472 6.046 1.00 55.28 115 ASP A C 1
ATOM 885 O O . ASP A 1 115 ? 13.621 15.346 6.316 1.00 55.28 115 ASP A O 1
ATOM 889 N N . ALA A 1 116 ? 15.288 13.972 6.951 1.00 38.50 116 ALA A N 1
ATOM 890 C CA . ALA A 1 116 ? 15.895 14.792 7.989 1.00 38.50 116 ALA A CA 1
ATOM 891 C C . ALA A 1 116 ? 17.408 14.778 7.726 1.00 38.50 116 ALA A C 1
ATOM 893 O O . ALA A 1 116 ? 18.072 13.762 7.936 1.00 38.50 116 ALA A O 1
ATOM 894 N N . ALA A 1 117 ? 17.958 15.896 7.247 1.00 43.06 117 ALA A N 1
ATOM 895 C CA . ALA A 1 117 ? 19.389 16.140 7.361 1.00 43.06 117 ALA A CA 1
ATOM 896 C C . ALA A 1 117 ? 19.781 16.047 8.852 1.00 43.06 117 ALA A C 1
ATOM 898 O O . ALA A 1 117 ? 19.004 16.451 9.719 1.00 43.06 117 ALA A O 1
ATOM 899 N N . THR A 1 118 ? 20.997 15.572 9.144 1.00 35.91 118 THR A N 1
ATOM 900 C CA . THR A 1 118 ? 21.647 15.478 10.478 1.00 35.91 118 THR A CA 1
ATOM 901 C C . THR A 1 118 ? 21.513 14.188 11.311 1.00 35.91 118 THR A C 1
ATOM 903 O O . THR A 1 118 ? 21.645 14.240 12.530 1.00 35.91 118 THR A O 1
ATOM 906 N N . ALA A 1 119 ? 21.391 13.006 10.703 1.00 37.53 119 ALA A N 1
ATOM 907 C CA . ALA A 1 119 ? 21.856 11.779 11.368 1.00 37.53 119 ALA A CA 1
ATOM 908 C C . ALA A 1 119 ? 23.198 11.343 10.747 1.00 37.53 119 ALA A C 1
ATOM 910 O O . ALA A 1 119 ? 23.290 11.306 9.516 1.00 37.53 119 ALA A O 1
ATOM 911 N N . PRO A 1 120 ? 24.252 11.040 11.539 1.00 31.06 120 PRO A N 1
ATOM 912 C CA . PRO A 1 120 ? 2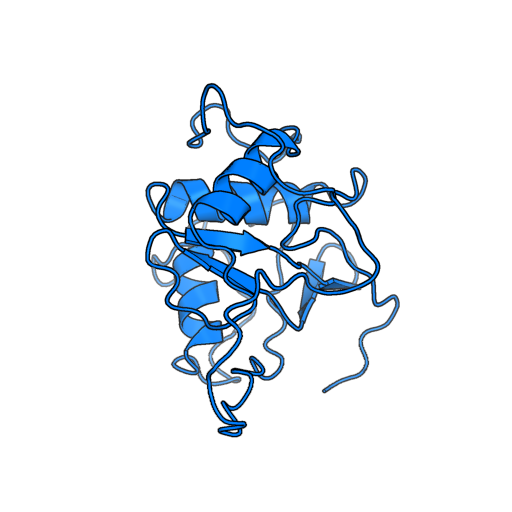5.470 10.438 10.996 1.00 31.06 120 PRO A CA 1
ATOM 913 C C . PRO A 1 120 ? 25.110 9.129 10.278 1.00 31.06 120 PRO A C 1
ATOM 915 O O . PRO A 1 120 ? 24.050 8.565 10.563 1.00 31.06 120 PRO A O 1
ATOM 918 N N . PRO A 1 121 ? 25.965 8.618 9.373 1.00 34.50 121 PRO A N 1
ATOM 919 C CA . PRO A 1 121 ? 25.731 7.356 8.695 1.00 34.50 121 PRO A CA 1
ATOM 920 C C . PRO A 1 121 ? 25.946 6.231 9.709 1.00 34.50 121 PRO A C 1
ATOM 922 O O . PRO A 1 121 ? 26.906 5.466 9.639 1.00 34.50 121 PRO A O 1
ATOM 925 N N . THR A 1 122 ? 25.047 6.102 10.684 1.00 31.69 122 THR A N 1
ATOM 926 C CA . THR A 1 122 ? 24.774 4.785 11.205 1.00 31.69 122 THR A CA 1
ATOM 927 C C . THR A 1 122 ? 24.309 4.018 9.987 1.00 31.69 122 THR A C 1
ATOM 929 O O . THR A 1 122 ? 23.350 4.390 9.309 1.00 31.69 122 THR A O 1
ATOM 932 N N . SER A 1 123 ? 25.059 2.970 9.666 1.00 37.53 123 SER A N 1
ATOM 933 C CA . SER A 1 123 ? 24.564 1.801 8.963 1.00 37.53 123 SER A CA 1
ATOM 934 C C . SER A 1 123 ? 23.324 1.310 9.723 1.00 37.53 123 SER A C 1
ATOM 936 O O . SER A 1 123 ? 23.352 0.294 10.418 1.00 37.53 123 SER A O 1
ATOM 938 N N . ASN A 1 124 ? 22.226 2.060 9.637 1.00 32.38 124 ASN A N 1
ATOM 939 C CA . ASN A 1 124 ? 20.900 1.586 9.913 1.00 32.38 124 ASN A CA 1
ATOM 940 C C . ASN A 1 124 ? 20.734 0.570 8.819 1.00 32.38 124 ASN A C 1
ATOM 942 O O . ASN A 1 124 ? 20.520 0.921 7.659 1.00 32.38 124 ASN A O 1
ATOM 946 N N . LYS A 1 125 ? 20.982 -0.687 9.199 1.00 29.70 125 LYS A N 1
ATOM 947 C CA . LYS A 1 125 ? 20.516 -1.847 8.473 1.00 29.70 125 LYS A CA 1
ATOM 948 C C . LYS A 1 125 ? 19.144 -1.432 7.975 1.00 29.70 125 LYS A C 1
ATOM 950 O O . LYS A 1 125 ? 18.223 -1.297 8.780 1.00 29.70 125 LYS A O 1
ATOM 955 N N . LEU A 1 126 ? 19.041 -1.158 6.670 1.00 29.53 126 LEU A N 1
ATOM 956 C CA . LEU A 1 126 ? 17.796 -1.343 5.956 1.00 29.53 126 LEU A CA 1
ATOM 957 C C . LEU A 1 126 ? 17.270 -2.625 6.578 1.00 29.53 126 LEU A C 1
ATOM 959 O O . LEU A 1 126 ? 17.996 -3.632 6.564 1.00 29.53 126 LEU A O 1
ATOM 963 N N . VAL A 1 127 ? 16.121 -2.573 7.251 1.00 31.58 127 VAL A N 1
ATOM 964 C CA . VAL A 1 127 ? 15.412 -3.804 7.572 1.00 31.58 127 VAL A CA 1
ATOM 965 C C . VAL A 1 127 ? 14.993 -4.301 6.201 1.00 31.58 127 VAL A C 1
ATOM 967 O O . VAL A 1 127 ? 13.930 -3.996 5.680 1.00 31.58 127 VAL A O 1
ATOM 970 N N . ARG A 1 128 ? 15.970 -4.907 5.533 1.00 33.16 128 ARG A N 1
ATOM 971 C CA . ARG A 1 128 ? 15.902 -5.502 4.229 1.00 33.16 128 ARG A CA 1
ATOM 972 C C . ARG A 1 128 ? 15.179 -6.771 4.569 1.00 33.16 128 ARG A C 1
ATOM 974 O O . ARG A 1 128 ? 15.819 -7.730 5.003 1.00 33.16 128 ARG A O 1
ATOM 981 N N . VAL A 1 129 ? 13.851 -6.675 4.557 1.00 34.75 129 VAL A N 1
ATOM 982 C CA . VAL A 1 129 ? 12.960 -7.798 4.796 1.00 34.75 129 VAL A CA 1
ATOM 983 C C . VAL A 1 129 ? 13.446 -8.871 3.838 1.00 34.75 129 VAL A C 1
ATOM 985 O O . VAL A 1 129 ? 13.296 -8.756 2.626 1.00 34.75 129 VAL A O 1
ATOM 988 N N . ARG A 1 130 ? 14.177 -9.851 4.376 1.00 34.53 130 ARG A N 1
ATOM 989 C CA . ARG A 1 130 ? 14.724 -10.947 3.581 1.00 34.53 130 ARG A CA 1
ATOM 990 C C . ARG A 1 130 ? 13.525 -11.646 2.938 1.00 34.53 130 ARG A C 1
ATOM 992 O O . ARG A 1 130 ? 12.509 -11.797 3.611 1.00 34.53 130 ARG A O 1
ATOM 999 N N . PRO A 1 131 ? 13.622 -12.062 1.667 1.00 36.06 131 PRO A N 1
ATOM 1000 C CA . PRO A 1 131 ? 12.468 -12.328 0.824 1.00 36.06 131 PRO A CA 1
ATOM 1001 C C . PRO A 1 131 ? 11.620 -13.431 1.444 1.00 36.06 131 PRO A C 1
ATOM 1003 O O . PRO A 1 131 ? 12.016 -14.599 1.494 1.00 36.06 131 PRO A O 1
ATOM 1006 N N . SER A 1 132 ? 10.454 -13.030 1.913 1.00 40.00 132 SER A N 1
ATOM 1007 C CA . SER A 1 132 ? 9.335 -13.909 2.180 1.00 40.00 132 SER A CA 1
ATOM 1008 C C . SER A 1 132 ? 8.332 -13.553 1.105 1.00 40.00 132 SER A C 1
ATOM 1010 O O . SER A 1 132 ? 7.720 -12.489 1.160 1.00 40.00 132 SER A O 1
ATOM 1012 N N . ALA A 1 133 ? 8.232 -14.398 0.085 1.00 47.69 133 ALA A N 1
ATOM 1013 C CA . ALA A 1 133 ? 7.219 -14.259 -0.944 1.00 47.69 133 ALA A CA 1
ATOM 1014 C C . ALA A 1 133 ? 5.842 -14.278 -0.266 1.00 47.69 133 ALA A C 1
ATOM 1016 O O . ALA A 1 133 ? 5.370 -15.339 0.146 1.00 47.69 133 ALA A O 1
ATOM 1017 N N . ILE A 1 134 ? 5.213 -13.112 -0.099 1.00 53.41 134 ILE A N 1
ATOM 1018 C CA . ILE A 1 134 ? 3.812 -13.056 0.321 1.00 53.41 134 ILE A CA 1
ATOM 1019 C C . ILE A 1 134 ? 3.003 -13.465 -0.900 1.00 53.41 134 ILE A C 1
ATOM 1021 O O . ILE A 1 134 ? 2.764 -12.638 -1.774 1.00 53.41 134 ILE A O 1
ATOM 1025 N N . ASN A 1 135 ? 2.633 -14.744 -0.961 1.00 52.59 135 ASN A N 1
ATOM 1026 C CA . ASN A 1 135 ? 1.757 -15.270 -1.996 1.00 52.59 135 ASN A CA 1
ATOM 1027 C C . ASN A 1 135 ? 0.313 -14.912 -1.671 1.00 52.59 135 ASN A C 1
ATOM 1029 O O . ASN A 1 135 ? -0.253 -15.420 -0.705 1.00 52.59 135 ASN A O 1
ATOM 1033 N N . PHE A 1 136 ? -0.280 -14.054 -2.491 1.00 61.91 136 PHE A N 1
ATOM 1034 C CA . PHE A 1 136 ? -1.701 -13.736 -2.422 1.00 61.91 136 PHE A CA 1
ATOM 1035 C C . PHE A 1 136 ? -2.338 -13.836 -3.805 1.00 61.91 136 PHE A C 1
ATOM 1037 O O . PHE A 1 136 ? -1.710 -13.539 -4.824 1.00 61.91 136 PHE A O 1
ATOM 1044 N N . THR A 1 137 ? -3.601 -14.248 -3.814 1.00 62.25 137 THR A N 1
ATOM 1045 C CA . THR A 1 137 ? -4.456 -14.356 -4.998 1.00 62.25 137 THR A CA 1
ATOM 1046 C C . THR A 1 137 ? -5.642 -13.397 -4.887 1.00 62.25 137 THR A C 1
ATOM 1048 O O . THR A 1 137 ? -5.823 -12.716 -3.874 1.00 62.25 137 THR A O 1
ATOM 1051 N N . GLN A 1 138 ? -6.462 -13.356 -5.938 1.00 62.09 138 GLN A N 1
ATOM 1052 C CA . GLN A 1 138 ? -7.723 -12.611 -5.961 1.00 62.09 138 GLN A CA 1
ATOM 1053 C C . GLN A 1 138 ? -8.709 -13.079 -4.881 1.00 62.09 138 GLN A C 1
ATOM 1055 O O . GLN A 1 138 ? -9.390 -12.248 -4.284 1.00 62.09 138 GLN A O 1
ATOM 1060 N N . ASP A 1 139 ? -8.749 -14.383 -4.605 1.00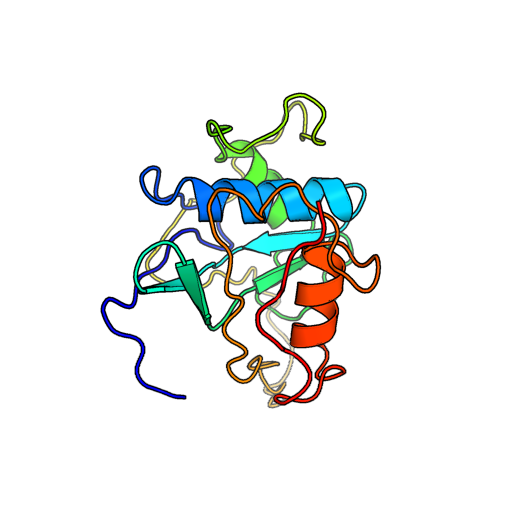 61.81 139 ASP A N 1
ATOM 1061 C CA . ASP A 1 139 ? -9.727 -14.976 -3.691 1.00 61.81 139 ASP A CA 1
ATOM 1062 C C . ASP A 1 139 ? -9.335 -14.770 -2.225 1.00 61.81 139 ASP A C 1
ATOM 1064 O O . ASP A 1 139 ? -10.182 -14.520 -1.379 1.00 61.81 139 ASP A O 1
ATOM 1068 N N . THR A 1 140 ? -8.035 -14.782 -1.934 1.00 61.69 140 THR A N 1
ATOM 1069 C CA . THR A 1 140 ? -7.500 -14.838 -0.564 1.00 61.69 140 THR A CA 1
ATOM 1070 C C . THR A 1 140 ? -7.390 -13.482 0.133 1.00 61.69 140 THR A C 1
ATOM 1072 O O . THR A 1 140 ? -6.959 -13.404 1.278 1.00 61.69 140 THR A O 1
ATOM 1075 N N . ILE A 1 141 ? -7.695 -12.385 -0.564 1.00 61.88 141 ILE A N 1
ATOM 1076 C CA . ILE A 1 141 ? -7.432 -11.027 -0.065 1.00 61.88 141 ILE A CA 1
ATOM 1077 C C . ILE A 1 141 ? -8.391 -10.581 1.046 1.00 61.88 141 ILE A C 1
ATOM 1079 O O . ILE A 1 141 ? -8.061 -9.682 1.817 1.00 61.88 141 ILE A O 1
ATOM 1083 N N . LYS A 1 142 ? -9.580 -11.188 1.118 1.00 56.41 142 LYS A N 1
ATOM 1084 C CA . LYS A 1 142 ? -10.625 -10.848 2.098 1.00 56.41 142 LYS A CA 1
ATOM 1085 C C . LYS A 1 142 ? -10.585 -11.718 3.347 1.00 56.41 142 LYS A C 1
ATOM 1087 O O . LYS A 1 142 ? -11.289 -11.429 4.314 1.00 56.41 142 LYS A O 1
ATOM 1092 N N . ASP A 1 143 ? -9.776 -12.760 3.328 1.00 55.78 143 ASP A N 1
ATOM 1093 C CA . ASP A 1 143 ? -9.906 -13.834 4.284 1.00 55.78 143 ASP A CA 1
ATOM 1094 C C . ASP A 1 143 ? -8.971 -13.647 5.484 1.00 55.78 143 ASP A C 1
ATOM 1096 O O . ASP A 1 143 ? -7.916 -13.006 5.412 1.00 55.78 143 ASP A O 1
ATOM 1100 N N . ARG A 1 144 ? -9.370 -14.224 6.620 1.00 53.53 144 ARG A N 1
ATOM 1101 C CA . ARG A 1 144 ? -8.475 -14.427 7.763 1.00 53.53 144 ARG A CA 1
ATOM 1102 C C . ARG A 1 144 ? -7.698 -15.717 7.531 1.00 53.53 144 ARG A C 1
ATOM 1104 O O . ARG A 1 144 ? -8.245 -16.700 7.040 1.00 53.53 144 ARG A O 1
ATOM 1111 N N . PHE A 1 145 ? -6.417 -15.721 7.868 1.00 51.31 145 PHE A N 1
ATOM 1112 C CA . PHE A 1 145 ? -5.588 -16.909 7.689 1.00 51.31 145 PHE A CA 1
ATOM 1113 C C . PHE A 1 145 ? -5.904 -17.989 8.731 1.00 51.31 145 PHE A C 1
ATOM 1115 O O . PHE A 1 145 ? -6.614 -17.730 9.702 1.00 51.31 145 PHE A O 1
ATOM 1122 N N . GLN A 1 146 ? -5.402 -19.219 8.528 1.00 38.78 146 GLN A N 1
ATOM 1123 C CA . GLN A 1 146 ? -5.714 -20.379 9.396 1.00 38.78 146 GLN A CA 1
ATOM 1124 C C . GLN A 1 146 ? -5.376 -20.154 10.872 1.00 38.78 146 GLN A C 1
ATOM 1126 O O . GLN A 1 146 ? -5.955 -20.788 11.747 1.00 38.78 146 GLN A O 1
ATOM 1131 N N . ASP A 1 147 ? -4.427 -19.267 11.138 1.00 46.66 147 ASP A N 1
ATOM 1132 C CA . ASP A 1 147 ? -3.967 -18.864 12.463 1.00 46.66 147 ASP A CA 1
ATOM 1133 C C . ASP A 1 147 ? -4.790 -17.703 13.059 1.00 46.66 147 ASP A C 1
ATOM 1135 O O . ASP A 1 147 ? -4.472 -17.199 14.134 1.00 46.66 147 ASP A O 1
ATOM 1139 N N . GLY A 1 148 ? -5.858 -17.272 12.380 1.00 53.25 148 GLY A N 1
ATOM 1140 C CA . GLY A 1 148 ? -6.720 -16.160 12.779 1.00 53.25 148 GLY A CA 1
ATOM 1141 C C . GLY A 1 148 ? -6.131 -14.774 12.499 1.00 53.25 148 GLY A C 1
ATOM 1142 O O . GLY A 1 148 ? -6.814 -13.767 12.741 1.00 53.25 148 GLY A O 1
ATOM 1143 N N . HIS A 1 149 ? -4.901 -14.700 11.976 1.00 56.78 149 HIS A N 1
ATOM 1144 C CA . HIS A 1 149 ? -4.236 -13.447 11.651 1.00 56.78 149 HIS A CA 1
ATOM 1145 C C . HIS A 1 149 ? -4.807 -12.817 10.374 1.00 56.78 149 HIS A C 1
ATOM 1147 O O . HIS A 1 149 ? -5.258 -13.479 9.439 1.00 56.78 149 HIS A O 1
ATOM 1153 N N . THR A 1 150 ? -4.794 -11.488 10.342 1.00 62.31 150 THR A N 1
ATOM 1154 C CA . THR A 1 150 ? -5.083 -10.692 9.146 1.00 62.31 150 THR A CA 1
ATOM 1155 C C . THR A 1 150 ? -3.867 -10.649 8.216 1.00 62.31 150 THR A C 1
ATOM 1157 O O . THR A 1 150 ? -2.729 -10.806 8.656 1.00 62.31 150 THR A O 1
ATOM 1160 N N . LEU A 1 151 ? -4.090 -10.321 6.940 1.00 61.53 151 LEU A N 1
ATOM 1161 C CA . LEU A 1 151 ? -3.040 -10.046 5.943 1.00 61.53 151 LEU A CA 1
ATOM 1162 C C . LEU A 1 151 ? -1.945 -9.106 6.449 1.00 61.53 151 LEU A C 1
ATOM 1164 O O . LEU A 1 151 ? -0.761 -9.345 6.226 1.00 61.53 151 LEU A O 1
ATOM 1168 N N . LEU A 1 152 ? -2.340 -8.064 7.182 1.00 61.84 152 LEU A N 1
ATOM 1169 C CA . LEU A 1 152 ? -1.404 -7.150 7.816 1.00 61.84 152 LEU A CA 1
ATOM 1170 C C . LEU A 1 152 ? -0.614 -7.829 8.937 1.00 61.84 152 LEU A C 1
ATOM 1172 O O . LEU A 1 152 ? 0.592 -7.645 9.003 1.00 61.84 152 LEU A O 1
ATOM 1176 N N . GLN A 1 153 ? -1.260 -8.595 9.818 1.00 66.12 153 GLN A N 1
ATOM 1177 C CA . GLN A 1 153 ? -0.564 -9.284 10.909 1.00 66.12 153 GLN A CA 1
ATOM 1178 C C . GLN A 1 153 ? 0.468 -10.277 10.373 1.00 66.12 153 GLN A C 1
ATOM 1180 O O . GLN A 1 153 ? 1.594 -10.286 10.858 1.00 66.12 153 GLN A O 1
ATOM 1185 N N . THR A 1 154 ? 0.140 -11.020 9.319 1.00 63.53 154 THR A N 1
ATOM 1186 C CA . THR A 1 154 ? 1.099 -11.907 8.650 1.00 63.53 154 THR A CA 1
ATOM 1187 C C . THR A 1 154 ? 2.200 -11.126 7.945 1.00 63.53 154 THR A C 1
ATOM 1189 O O . THR A 1 154 ? 3.367 -11.482 8.072 1.00 63.53 154 THR A O 1
ATOM 1192 N N . ALA A 1 155 ? 1.882 -10.024 7.257 1.00 61.19 155 ALA A N 1
ATOM 1193 C CA . ALA A 1 155 ? 2.899 -9.160 6.655 1.00 61.19 155 ALA A CA 1
ATOM 1194 C C . ALA A 1 155 ? 3.836 -8.547 7.711 1.00 61.19 155 ALA A C 1
ATOM 1196 O O . ALA A 1 155 ? 5.044 -8.490 7.499 1.00 61.19 155 ALA A O 1
ATOM 1197 N N . LEU A 1 156 ? 3.306 -8.143 8.870 1.00 62.41 156 LEU A N 1
ATOM 1198 C CA . LEU A 1 156 ? 4.077 -7.640 10.007 1.00 62.41 156 LEU A CA 1
ATOM 1199 C C . LEU A 1 156 ? 4.947 -8.729 10.628 1.00 62.41 156 LEU A C 1
ATOM 1201 O O . LEU A 1 156 ? 6.105 -8.472 10.930 1.00 62.41 156 LEU A O 1
ATOM 1205 N N . GLN A 1 157 ? 4.415 -9.934 10.809 1.00 61.62 157 GLN A N 1
ATOM 1206 C CA . GLN A 1 157 ? 5.161 -11.081 11.323 1.00 61.62 157 GLN A CA 1
ATOM 1207 C C . GLN A 1 157 ? 6.310 -11.475 10.390 1.00 61.62 157 GLN A C 1
ATOM 1209 O O . GLN A 1 157 ? 7.434 -11.698 10.840 1.00 61.62 157 GLN A O 1
ATOM 1214 N N . ILE A 1 158 ? 6.049 -11.475 9.082 1.00 53.97 158 ILE A N 1
ATOM 1215 C CA . ILE A 1 158 ? 7.059 -11.649 8.039 1.00 53.97 158 ILE A CA 1
ATOM 1216 C C . ILE A 1 158 ? 8.112 -10.535 8.108 1.00 53.97 158 ILE A C 1
ATOM 1218 O O . ILE A 1 158 ? 9.309 -10.819 8.087 1.00 53.97 158 ILE A O 1
ATOM 1222 N N . ALA A 1 159 ? 7.684 -9.275 8.225 1.00 49.78 159 ALA A N 1
ATOM 1223 C CA . ALA A 1 159 ? 8.577 -8.120 8.303 1.00 49.78 159 ALA A CA 1
ATOM 1224 C C . ALA A 1 159 ? 9.418 -8.088 9.592 1.00 49.78 159 ALA A C 1
ATOM 1226 O O . ALA A 1 159 ? 10.499 -7.503 9.599 1.00 49.78 159 ALA A O 1
ATOM 1227 N N . ARG A 1 160 ? 8.937 -8.711 10.674 1.00 55.69 160 ARG A N 1
ATOM 1228 C CA . ARG A 1 160 ? 9.604 -8.786 11.986 1.00 55.69 160 ARG A CA 1
ATOM 1229 C C . ARG A 1 160 ? 10.484 -10.025 12.166 1.00 55.69 160 ARG A C 1
ATOM 1231 O O . ARG A 1 160 ? 11.038 -10.203 13.242 1.00 55.69 160 ARG A O 1
ATOM 1238 N N . GLU A 1 161 ? 10.634 -10.856 11.131 1.00 51.28 161 GLU A N 1
ATOM 1239 C CA . GLU A 1 161 ? 11.383 -12.125 11.173 1.00 51.28 161 GLU A CA 1
ATOM 1240 C C . GLU A 1 161 ? 10.843 -13.150 12.200 1.00 51.28 161 GLU A C 1
ATOM 1242 O O . GLU A 1 161 ? 11.515 -14.131 12.509 1.00 51.28 161 GLU A O 1
ATOM 1247 N N . GLU A 1 162 ? 9.617 -12.969 12.706 1.00 45.94 162 GLU A N 1
ATOM 1248 C CA . GLU A 1 162 ? 9.013 -13.838 13.733 1.00 45.94 162 GLU A CA 1
ATOM 1249 C C . GLU A 1 162 ? 8.419 -15.138 13.153 1.00 45.94 162 GLU A C 1
ATOM 1251 O O . GLU A 1 162 ? 8.010 -16.022 13.902 1.00 45.94 162 GLU A O 1
ATOM 1256 N N . VAL A 1 163 ? 8.402 -15.293 11.823 1.00 40.62 163 VAL A N 1
ATOM 1257 C CA . VAL A 1 163 ? 7.904 -16.494 11.129 1.00 40.62 163 VAL A CA 1
ATOM 1258 C C . VAL A 1 163 ? 9.065 -17.204 10.441 1.00 40.62 163 VAL A C 1
ATOM 1260 O O . VAL A 1 163 ? 9.746 -16.638 9.581 1.00 40.62 163 VAL A O 1
ATOM 1263 N N . SER A 1 164 ? 9.305 -18.469 10.801 1.00 39.03 164 SER A N 1
ATOM 1264 C CA . SER A 1 164 ? 10.322 -19.281 10.133 1.00 39.03 164 SER A CA 1
ATOM 1265 C C . SER A 1 164 ? 9.916 -19.522 8.671 1.00 39.03 164 SER A C 1
ATOM 1267 O O . SER A 1 164 ? 8.748 -19.754 8.365 1.00 39.03 164 SER A O 1
ATOM 1269 N N . LYS A 1 165 ? 10.883 -19.535 7.740 1.00 37.09 165 LYS A N 1
ATOM 1270 C CA . LYS A 1 165 ? 10.650 -19.799 6.299 1.00 37.09 165 LYS A CA 1
ATOM 1271 C C . LYS A 1 165 ? 9.890 -21.106 6.005 1.00 37.09 165 LYS A C 1
ATOM 1273 O O . LYS A 1 165 ? 9.459 -21.304 4.875 1.00 37.09 165 LYS A O 1
ATOM 1278 N N . ARG A 1 166 ? 9.785 -22.015 6.983 1.00 31.77 166 ARG A N 1
ATOM 1279 C CA . ARG A 1 166 ? 9.076 -23.302 6.886 1.00 31.77 166 ARG A CA 1
ATOM 1280 C C . ARG A 1 166 ? 7.614 -23.224 7.341 1.00 31.77 166 ARG A C 1
ATOM 1282 O O . ARG A 1 166 ? 6.848 -24.124 7.011 1.00 31.77 166 ARG A O 1
ATOM 1289 N N . ASP A 1 167 ? 7.239 -22.163 8.053 1.00 35.72 167 ASP A N 1
ATOM 1290 C CA . ASP A 1 167 ? 5.892 -21.964 8.598 1.00 35.72 167 ASP A CA 1
ATOM 1291 C C . ASP A 1 167 ? 5.010 -21.087 7.710 1.00 35.72 167 ASP A C 1
ATOM 1293 O O . ASP A 1 167 ? 3.791 -21.102 7.864 1.00 35.72 167 ASP A O 1
ATOM 1297 N N . ILE A 1 168 ? 5.587 -20.440 6.689 1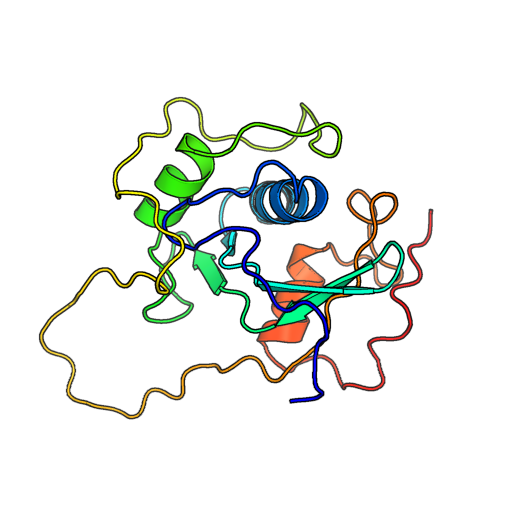.00 37.88 168 ILE A N 1
ATOM 1298 C CA . ILE A 1 168 ? 4.821 -20.012 5.513 1.00 37.88 168 ILE A CA 1
ATOM 1299 C C . ILE A 1 168 ? 4.511 -21.275 4.697 1.00 37.88 168 ILE A C 1
ATOM 1301 O O . ILE A 1 168 ? 5.020 -21.492 3.597 1.00 37.88 168 ILE A O 1
ATOM 1305 N N . ARG A 1 169 ? 3.679 -22.164 5.258 1.00 31.66 169 ARG A N 1
ATOM 1306 C CA . ARG A 1 169 ? 2.922 -23.118 4.442 1.00 31.66 169 ARG A CA 1
ATOM 1307 C C . ARG A 1 169 ? 2.185 -22.293 3.387 1.00 31.66 169 ARG A C 1
ATOM 1309 O O . ARG A 1 169 ? 1.944 -21.107 3.625 1.00 31.66 169 ARG A O 1
ATOM 1316 N N . MET A 1 170 ? 1.831 -22.892 2.239 1.00 33.94 170 MET A N 1
ATOM 1317 C CA . MET A 1 170 ? 0.808 -22.294 1.367 1.00 33.94 170 MET A CA 1
ATOM 1318 C C . MET A 1 170 ? -0.234 -21.696 2.290 1.00 33.94 170 MET A C 1
ATOM 1320 O O . MET A 1 170 ? -0.725 -22.424 3.160 1.00 33.94 170 MET A O 1
ATOM 1324 N N . ILE A 1 171 ? -0.406 -20.374 2.222 1.00 37.00 171 ILE A N 1
ATOM 1325 C CA . ILE A 1 171 ? -1.284 -19.674 3.138 1.00 37.00 171 ILE A CA 1
ATOM 1326 C C . ILE A 1 171 ? -2.677 -20.143 2.734 1.00 37.00 171 ILE A C 1
ATOM 1328 O O . ILE A 1 171 ? -3.302 -19.611 1.824 1.00 37.00 171 ILE A O 1
ATOM 1332 N N . ASN A 1 172 ? -3.064 -21.280 3.302 1.00 31.00 172 ASN A N 1
ATOM 1333 C CA . ASN A 1 172 ? -4.225 -22.048 2.922 1.00 31.00 172 ASN A CA 1
ATOM 1334 C C . ASN A 1 172 ? -5.353 -21.351 3.614 1.00 31.00 172 ASN A C 1
ATOM 1336 O O . ASN A 1 172 ? -5.638 -21.589 4.774 1.00 31.00 172 ASN A O 1
ATOM 1340 N N . VAL A 1 173 ? -5.927 -20.402 2.929 1.00 32.09 173 VAL A N 1
ATOM 1341 C CA . VAL A 1 173 ? -6.972 -19.603 3.499 1.00 32.09 173 VAL A CA 1
ATOM 1342 C C . VAL A 1 173 ? -8.161 -20.495 3.857 1.00 32.09 173 VAL A C 1
ATOM 1344 O O . VAL A 1 173 ? -8.660 -21.234 3.007 1.00 32.09 173 VAL A O 1
ATOM 1347 N N . VAL A 1 174 ? -8.550 -20.512 5.137 1.00 27.36 174 VAL A N 1
ATOM 1348 C CA . VAL A 1 174 ? -9.766 -21.225 5.551 1.00 27.36 174 VAL A CA 1
ATOM 1349 C C . VAL A 1 174 ? -10.921 -20.284 5.265 1.00 27.36 174 VAL A C 1
ATOM 1351 O O . VAL A 1 174 ? -10.941 -19.172 5.788 1.00 27.36 174 VAL A O 1
ATOM 1354 N N . ARG A 1 175 ? -11.829 -20.729 4.398 1.00 30.73 175 ARG A N 1
ATOM 1355 C CA . ARG A 1 175 ? -13.129 -20.088 4.190 1.00 30.73 175 ARG A CA 1
ATOM 1356 C C . ARG A 1 175 ? -13.938 -20.035 5.480 1.00 30.73 175 ARG A C 1
ATOM 1358 O O . ARG A 1 175 ? -13.866 -21.026 6.242 1.00 30.73 175 ARG A O 1
#

Foldseek 3Di:
DPDFPPKFWQFALLQRHDPVVQLLLQLQQVLCQQVVNFKGKHRWITHDDPQKGFTFDIDMAGCVQPQPQLNPHPLSSLQNLQNRDHDPLHDPPGDGDPPRDNPGDTDRPDRDGDDDPDDDPPPPPNLRLDGDGPIDGSVQQPAQFPVRHHSNRVVVCSSVVVDDSVNPDVSPTDD

pLDDT: mean 71.44, std 21.55, range [27.36, 96.88]

InterPro domains:
  IPR004166 Alpha-type protein kinase, alpha-kinase domain [PF02816] (1-90)
  IPR004166 Alpha-type protein kinase, alpha-kinase domain [PS51158] (1-103)
  IPR011009 Protein kinase-like domain superfamily [SSF56112] (1-91)
  IPR051852 Alpha-type Protein Kinase [PTHR45992] (1-90)

Organism: NCBI:txid420281

Mean predicted aligned error: 10.16 Å

Nearest PDB structures (foldseek):
  3pdt-assembly1_A  TM=9.320E-01  e=1.358E-05  Dictyostelium discoideum
  5dyj-assembly2_B  TM=9.287E-01  e=1.358E-05  Dictyostelium discoideum
  4zmf-assembly2_B  TM=9.347E-01  e=2.565E-05  Dictyostelium discoideum
  5dyj-assembly1_A  TM=9.319E-01  e=6.660E-05  Dictyostelium discoideum
  3lmi-assembly2_B  TM=9.209E-01  e=1.040E-04  Dictyostelium discoideum

Solvent-accessible surface area (backbone atoms only — not comparable to full-atom values): 10199 Å² total; per-residue (Å²): 128,83,89,61,66,78,61,45,72,38,32,24,48,34,23,22,73,41,80,85,39,40,62,60,55,27,52,24,49,45,22,21,30,76,48,76,66,43,33,33,48,29,27,40,22,32,18,68,56,91,75,28,34,38,38,38,70,67,38,48,26,22,65,79,42,77,64,50,68,60,15,49,15,51,62,25,52,34,14,29,56,45,55,58,72,85,39,97,75,43,59,89,87,48,64,76,64,89,84,41,49,77,79,54,83,54,42,80,90,59,89,52,66,76,84,72,88,88,69,76,88,66,82,66,70,70,84,67,49,70,78,62,62,58,68,47,39,82,81,56,72,83,46,44,39,79,86,70,40,44,69,49,54,51,50,48,35,54,62,66,68,75,54,57,89,79,70,69,48,80,82,61,61,53,130

Radius of gyration: 15.52 Å; Cα contacts (8 Å, |Δi|>4): 318; chains: 1; bounding box: 43×39×29 Å

Sequence (175 aa):
EPYIDGFRKFNSNSGAVDLTATVAQALSHFSYHASDGNELLCDLQGGRVDQSYVLSDVVIMSKSKKYGNTDLGVTGIENWLSCHCCTQFCSPDWKTWSGARRLIQPVFSSTTTLDAATAPPTSNKLVRVRPSAINFTQDTIKDRFQDGHTLLQTALQIAREEVSKRDIRMINVVR

Secondary structure (DSSP, 8-state):
----TT-EESB-TT--B-TT-HHHHHHHHHHHHHTTTSEEEE--EEEEETTEEEEES-EEEETT--S-TT--HHHHHHHHHHH----TTS-TTS---TT----S---SSS-------------------------B-SSGGGPPPTTS--HHHHHHHHHTT-S-TTT--------